Protein AF-A0A426FPZ2-F1 (afdb_monomer)

Mean predicted aligned error: 9.74 Å

Structure (mmCIF, N/CA/C/O backbone):
data_AF-A0A426FPZ2-F1
#
_entry.id   AF-A0A426FPZ2-F1
#
loop_
_atom_site.group_PDB
_atom_site.id
_atom_site.type_symbol
_atom_site.label_atom_id
_atom_site.label_alt_id
_atom_site.label_comp_id
_atom_site.label_asym_id
_atom_site.label_entity_id
_atom_site.label_seq_id
_atom_site.pdbx_PDB_ins_code
_atom_site.Cartn_x
_atom_site.Cartn_y
_atom_site.Cartn_z
_atom_site.occupancy
_atom_site.B_iso_or_equiv
_atom_site.auth_seq_id
_atom_site.auth_comp_id
_atom_site.auth_asym_id
_atom_site.auth_atom_id
_atom_site.pdbx_PDB_model_num
ATOM 1 N N . MET A 1 1 ? 11.623 -1.682 -22.005 1.00 39.25 1 MET A N 1
ATOM 2 C CA . MET A 1 1 ? 11.395 -0.383 -21.345 1.00 39.25 1 MET A CA 1
ATOM 3 C C . MET A 1 1 ? 9.986 -0.414 -20.777 1.00 39.25 1 MET A C 1
ATOM 5 O O . MET A 1 1 ? 9.047 -0.086 -21.489 1.00 39.25 1 MET A O 1
ATOM 9 N N . ALA A 1 2 ? 9.820 -0.947 -19.563 1.00 44.69 2 ALA A N 1
ATOM 10 C CA . ALA A 1 2 ? 8.545 -0.864 -18.854 1.00 44.69 2 ALA A CA 1
ATOM 11 C C . ALA A 1 2 ? 8.429 0.586 -18.375 1.00 44.69 2 ALA A C 1
ATOM 13 O O . ALA A 1 2 ? 9.148 1.025 -17.479 1.00 44.69 2 ALA A O 1
ATOM 14 N N . ASN A 1 3 ? 7.680 1.360 -19.155 1.00 54.72 3 ASN A N 1
ATOM 15 C CA . ASN A 1 3 ? 7.560 2.803 -19.047 1.00 54.72 3 ASN A CA 1
ATOM 16 C C . ASN A 1 3 ? 6.884 3.160 -17.726 1.00 54.72 3 ASN A C 1
ATOM 18 O O . ASN A 1 3 ? 5.944 2.494 -17.313 1.00 54.72 3 ASN A O 1
ATOM 22 N N . HIS A 1 4 ? 7.299 4.276 -17.138 1.00 56.69 4 HIS A N 1
ATOM 23 C CA . HIS A 1 4 ? 6.730 4.983 -15.981 1.00 56.69 4 HIS A CA 1
ATOM 24 C C . HIS A 1 4 ? 5.195 4.859 -15.774 1.00 56.69 4 HIS A C 1
ATOM 26 O O . HIS A 1 4 ? 4.702 4.893 -14.650 1.00 56.69 4 HIS A O 1
ATOM 32 N N . AS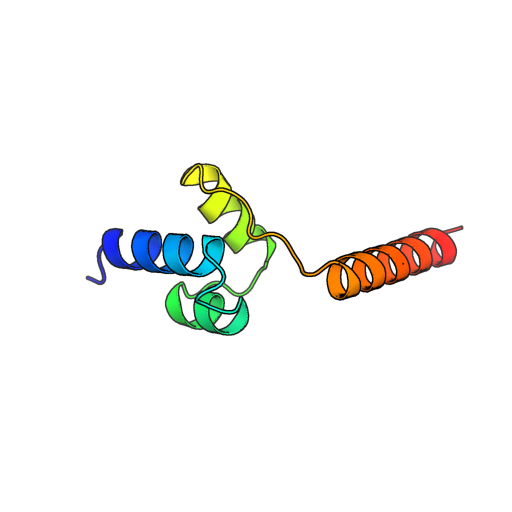N A 1 5 ? 4.439 4.679 -16.860 1.00 61.28 5 ASN A N 1
ATOM 33 C CA . ASN A 1 5 ? 2.999 4.439 -16.887 1.00 61.28 5 ASN A CA 1
ATOM 34 C C . ASN A 1 5 ? 2.540 3.163 -16.143 1.00 61.28 5 ASN A C 1
ATOM 36 O O . ASN A 1 5 ? 1.516 3.183 -15.457 1.00 61.28 5 ASN A O 1
ATOM 40 N N . ASP A 1 6 ? 3.296 2.065 -16.234 1.00 72.56 6 ASP A N 1
ATOM 41 C CA . ASP A 1 6 ? 2.944 0.803 -15.563 1.00 72.56 6 ASP A CA 1
ATOM 42 C C . ASP A 1 6 ? 3.135 0.913 -14.043 1.00 72.56 6 ASP A C 1
ATOM 44 O O . ASP A 1 6 ? 2.343 0.367 -13.267 1.00 72.56 6 ASP A O 1
ATOM 48 N N . ASN A 1 7 ? 4.127 1.699 -13.614 1.00 76.44 7 ASN A N 1
ATOM 49 C CA . ASN A 1 7 ? 4.387 1.991 -12.206 1.00 76.44 7 ASN A CA 1
ATOM 50 C C . ASN A 1 7 ? 3.271 2.864 -11.618 1.00 76.44 7 ASN A C 1
ATOM 52 O 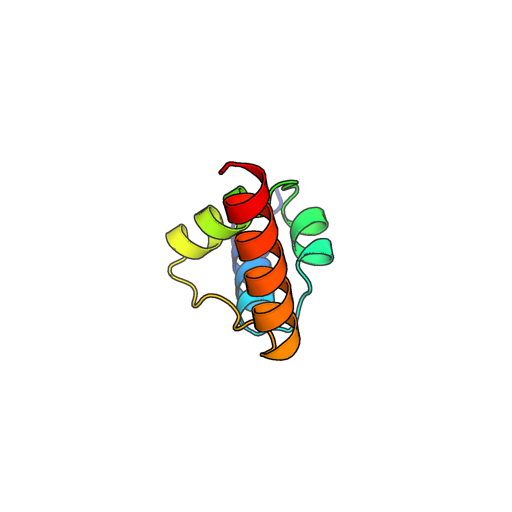O . ASN A 1 7 ? 2.713 2.516 -10.580 1.00 76.44 7 ASN A O 1
ATOM 56 N N . CYS A 1 8 ? 2.861 3.929 -12.320 1.00 75.31 8 CYS A N 1
ATOM 57 C CA . CYS A 1 8 ? 1.716 4.751 -11.911 1.00 75.31 8 CYS A CA 1
ATOM 58 C C . CYS A 1 8 ? 0.416 3.940 -11.825 1.00 75.31 8 CYS A C 1
ATOM 60 O O . CYS A 1 8 ? -0.345 4.091 -10.873 1.00 75.31 8 CYS A O 1
ATOM 62 N N . THR A 1 9 ? 0.172 3.042 -12.783 1.00 82.88 9 THR A N 1
ATOM 63 C CA . THR A 1 9 ? -1.020 2.177 -12.775 1.00 82.88 9 THR A CA 1
ATOM 64 C C . THR A 1 9 ? -0.998 1.199 -11.597 1.00 82.88 9 THR A C 1
ATOM 66 O O . THR A 1 9 ? -2.028 0.956 -10.969 1.00 82.88 9 THR A O 1
ATOM 69 N N . THR A 1 10 ? 0.182 0.673 -11.261 1.00 84.12 10 THR A N 1
ATOM 70 C CA . THR A 1 10 ? 0.387 -0.225 -10.116 1.00 84.12 10 THR A CA 1
ATOM 71 C C . THR A 1 10 ? 0.149 0.498 -8.788 1.00 84.12 10 THR A C 1
ATOM 73 O O . THR A 1 10 ? -0.600 -0.002 -7.950 1.00 84.12 10 THR A O 1
ATOM 76 N N . LEU A 1 11 ? 0.705 1.703 -8.621 1.00 82.44 11 LEU A N 1
ATOM 77 C CA . LEU A 1 11 ? 0.501 2.536 -7.430 1.00 82.44 11 LEU A CA 1
ATOM 78 C C . LEU A 1 11 ? -0.966 2.967 -7.278 1.00 82.44 11 LEU A C 1
ATOM 80 O O . LEU A 1 11 ? -1.514 2.938 -6.178 1.00 82.44 11 LEU A O 1
ATOM 84 N N . LEU A 1 12 ? -1.640 3.304 -8.382 1.00 81.69 12 LEU A N 1
ATOM 85 C CA . LEU A 1 12 ? -3.063 3.638 -8.363 1.00 81.69 12 LEU A CA 1
ATOM 86 C C . LEU A 1 12 ? -3.913 2.428 -7.952 1.00 81.69 12 LEU A C 1
ATOM 88 O O . LEU A 1 12 ? -4.789 2.552 -7.099 1.00 81.69 12 LEU A O 1
ATOM 92 N N . ALA A 1 13 ? -3.648 1.246 -8.510 1.00 83.19 13 ALA A N 1
ATOM 93 C CA . ALA A 1 13 ? -4.361 0.026 -8.140 1.00 83.19 13 ALA A CA 1
ATOM 94 C C . ALA A 1 13 ? -4.158 -0.339 -6.658 1.00 83.19 13 ALA A C 1
ATOM 96 O O . ALA A 1 13 ? -5.113 -0.762 -6.007 1.00 83.19 13 ALA A O 1
ATOM 97 N N . PHE A 1 14 ? -2.962 -0.105 -6.115 1.00 82.69 14 PHE A N 1
ATOM 98 C CA . PHE A 1 14 ? -2.676 -0.235 -4.686 1.00 82.69 14 PHE A CA 1
ATOM 99 C C . PHE A 1 14 ? -3.452 0.773 -3.831 1.00 82.69 14 PHE A C 1
ATOM 101 O O . PHE A 1 14 ? -4.143 0.370 -2.902 1.00 82.69 14 PHE A O 1
ATOM 108 N N . SER A 1 15 ? -3.448 2.064 -4.190 1.00 78.75 15 SER A N 1
ATOM 109 C CA . SER A 1 15 ? -4.214 3.094 -3.458 1.00 78.75 15 SER A CA 1
ATOM 110 C C . SER A 1 15 ? -5.725 2.824 -3.426 1.00 78.75 15 SER A C 1
ATOM 112 O O . SER A 1 15 ? -6.415 3.216 -2.489 1.00 78.75 15 SER A O 1
ATOM 114 N N . LEU A 1 16 ? -6.240 2.120 -4.441 1.00 82.50 16 LEU A N 1
ATOM 115 C CA . LEU A 1 16 ? -7.640 1.704 -4.544 1.00 82.50 16 LEU A CA 1
ATOM 116 C C . LEU A 1 16 ? -7.933 0.382 -3.812 1.00 82.50 16 LEU A C 1
ATOM 118 O O . LEU A 1 16 ? -9.052 -0.120 -3.912 1.00 82.50 16 LEU A O 1
ATOM 122 N N . GLY A 1 17 ? -6.943 -0.214 -3.139 1.00 79.50 17 GLY A N 1
ATOM 123 C CA . GLY A 1 17 ? -7.066 -1.497 -2.443 1.00 79.50 17 GLY A CA 1
ATOM 124 C C . GLY A 1 17 ? -7.240 -2.703 -3.372 1.00 79.50 17 GLY A C 1
ATOM 125 O O . GLY A 1 17 ? -7.689 -3.758 -2.936 1.00 79.50 17 GLY A O 1
ATOM 126 N N . LYS A 1 18 ? -6.930 -2.564 -4.669 1.00 82.50 18 LYS A N 1
ATOM 127 C CA . LYS A 1 18 ? -7.032 -3.657 -5.657 1.00 82.50 18 LYS A CA 1
ATOM 128 C C . LYS A 1 18 ? -5.792 -4.544 -5.688 1.00 82.50 18 LYS A C 1
ATOM 130 O O . LYS A 1 18 ? -5.858 -5.660 -6.197 1.00 82.50 18 LYS A O 1
ATOM 135 N N . LEU A 1 19 ? -4.665 -4.026 -5.209 1.00 82.56 19 LEU A N 1
ATOM 136 C CA . LEU A 1 19 ? -3.409 -4.751 -5.075 1.00 82.56 19 LEU A CA 1
ATOM 137 C C . LEU A 1 19 ? -2.964 -4.725 -3.619 1.00 82.56 19 LEU A C 1
ATOM 139 O O . LEU A 1 19 ? -3.180 -3.741 -2.921 1.00 82.56 19 LEU A O 1
ATOM 143 N N . ASP A 1 20 ? -2.325 -5.812 -3.212 1.00 80.19 20 ASP A N 1
ATOM 144 C CA . ASP A 1 20 ? -1.657 -5.947 -1.921 1.00 80.19 20 ASP A CA 1
ATOM 145 C C . ASP A 1 20 ? -0.202 -5.449 -2.008 1.00 80.19 20 ASP A C 1
ATOM 147 O O . ASP A 1 20 ? 0.398 -5.490 -3.092 1.00 80.19 20 ASP A O 1
ATOM 151 N N . SER A 1 21 ? 0.378 -5.014 -0.886 1.00 74.75 21 SER A N 1
ATOM 152 C CA . SER A 1 21 ? 1.750 -4.487 -0.825 1.00 74.75 21 SER A CA 1
ATOM 153 C C . SER A 1 21 ? 2.776 -5.480 -1.380 1.00 74.75 21 SER A C 1
ATOM 155 O O . SER A 1 21 ? 3.635 -5.093 -2.173 1.00 74.75 21 SER A O 1
ATOM 157 N N . GLY A 1 22 ? 2.622 -6.784 -1.122 1.00 80.19 22 GLY A N 1
ATOM 158 C CA . GLY A 1 22 ? 3.533 -7.806 -1.647 1.00 80.19 22 GLY A CA 1
ATOM 159 C C . GLY A 1 22 ? 3.501 -7.945 -3.176 1.00 80.19 22 GLY A C 1
ATOM 160 O O . GLY A 1 22 ? 4.507 -8.287 -3.806 1.00 80.19 22 GLY A O 1
ATOM 161 N N . GLN A 1 23 ? 2.359 -7.657 -3.807 1.00 82.62 23 GLN A N 1
ATOM 162 C CA . GLN A 1 23 ? 2.241 -7.640 -5.271 1.00 82.62 23 GLN A CA 1
ATOM 163 C C . GLN A 1 23 ? 2.859 -6.376 -5.866 1.00 82.62 23 GLN A C 1
ATOM 165 O O . GLN A 1 23 ? 3.461 -6.427 -6.941 1.00 82.62 23 GLN A O 1
ATOM 170 N N . VAL A 1 24 ? 2.726 -5.255 -5.161 1.00 84.00 24 VAL A N 1
ATOM 171 C CA . VAL A 1 24 ? 3.304 -3.968 -5.549 1.00 84.00 24 VAL A CA 1
ATOM 172 C C . VAL A 1 24 ? 4.824 -4.021 -5.496 1.00 84.00 24 VAL A C 1
ATOM 174 O O . VAL A 1 24 ? 5.466 -3.638 -6.471 1.00 84.00 24 VAL A O 1
ATOM 177 N N . PHE A 1 25 ? 5.394 -4.602 -4.442 1.00 84.94 25 PHE A N 1
ATOM 178 C CA . PHE A 1 25 ? 6.835 -4.808 -4.285 1.00 84.94 25 PHE A CA 1
ATOM 179 C C . PHE A 1 25 ? 7.450 -5.574 -5.451 1.00 84.94 25 PHE A C 1
ATOM 181 O O . PHE A 1 25 ? 8.362 -5.086 -6.116 1.00 84.94 25 PHE A O 1
ATOM 188 N N . LYS A 1 26 ? 6.870 -6.726 -5.809 1.00 83.94 26 LYS A N 1
ATOM 189 C CA . LYS A 1 26 ? 7.340 -7.521 -6.955 1.00 83.94 26 LYS A CA 1
ATOM 190 C C . LYS A 1 26 ? 7.235 -6.784 -8.289 1.00 83.94 26 LYS A C 1
ATOM 192 O O . LYS A 1 26 ? 8.032 -7.037 -9.187 1.00 83.94 26 LYS A O 1
ATOM 197 N N . ARG A 1 27 ? 6.226 -5.927 -8.445 1.00 83.62 27 ARG A N 1
ATOM 198 C CA . ARG A 1 27 ? 5.920 -5.254 -9.713 1.00 83.62 27 ARG A CA 1
ATOM 199 C C . ARG A 1 27 ? 6.706 -3.957 -9.898 1.00 83.62 27 ARG A C 1
ATOM 201 O O . ARG A 1 27 ? 7.025 -3.617 -11.032 1.00 83.62 27 ARG A O 1
ATOM 208 N N . LEU A 1 28 ? 7.031 -3.273 -8.803 1.00 81.06 28 LEU A N 1
ATOM 209 C CA . LEU A 1 28 ? 7.857 -2.064 -8.785 1.00 81.06 28 LEU A CA 1
ATOM 210 C C . LEU A 1 28 ? 9.345 -2.360 -8.554 1.00 81.06 28 LEU A C 1
ATOM 212 O O . LEU A 1 28 ? 10.169 -1.489 -8.810 1.00 81.06 28 LEU A O 1
ATOM 216 N N . GLY A 1 29 ? 9.693 -3.575 -8.117 1.00 83.19 29 GLY A N 1
ATOM 217 C CA . GLY A 1 29 ? 11.069 -3.949 -7.791 1.00 83.19 29 GLY A CA 1
ATOM 218 C C . GLY A 1 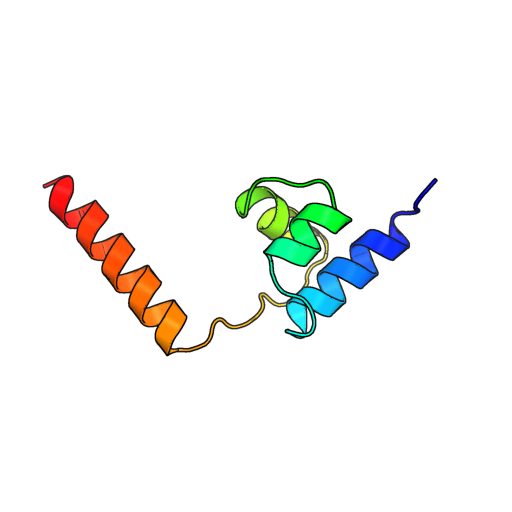29 ? 11.598 -3.244 -6.542 1.00 83.19 29 GLY A C 1
ATOM 219 O O . GLY A 1 29 ? 12.797 -3.008 -6.460 1.00 83.19 29 G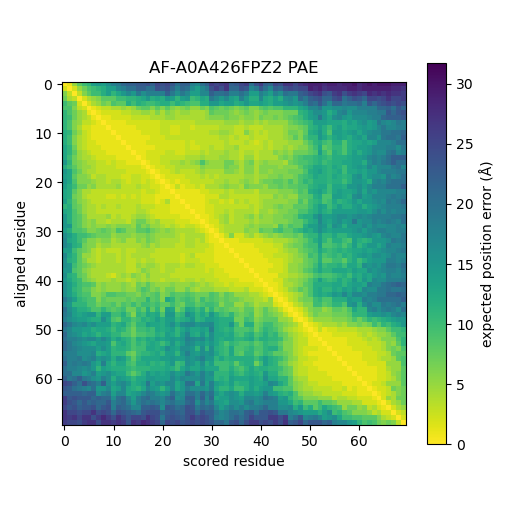LY A O 1
ATOM 220 N N . ILE A 1 30 ? 10.702 -2.888 -5.619 1.00 82.44 30 ILE A N 1
ATOM 221 C CA . ILE A 1 30 ? 11.022 -2.271 -4.328 1.00 82.44 30 ILE A CA 1
ATOM 222 C C . ILE A 1 30 ? 10.849 -3.306 -3.219 1.00 82.44 30 ILE A C 1
ATOM 224 O O . ILE A 1 30 ? 9.998 -4.193 -3.311 1.00 82.44 30 ILE A O 1
ATOM 228 N N . ASP A 1 31 ? 11.656 -3.181 -2.182 1.00 78.69 31 ASP A N 1
ATOM 229 C CA . ASP A 1 31 ? 11.772 -4.099 -1.052 1.00 78.69 31 ASP A CA 1
ATOM 230 C C . ASP A 1 31 ? 11.487 -3.422 0.299 1.00 78.69 31 ASP A C 1
ATOM 232 O O . ASP A 1 31 ? 11.437 -4.105 1.322 1.00 78.69 31 ASP A O 1
ATOM 236 N N . SER A 1 32 ? 11.226 -2.110 0.292 1.00 77.19 32 SER A N 1
ATOM 237 C CA . SER A 1 32 ? 10.878 -1.316 1.471 1.00 77.19 32 SER A CA 1
ATOM 238 C C . SER A 1 32 ? 9.494 -0.665 1.356 1.00 77.19 32 SER A C 1
ATOM 240 O O . SER A 1 32 ? 9.137 -0.081 0.327 1.00 77.19 32 SER A O 1
ATOM 242 N N . ASP A 1 33 ? 8.732 -0.700 2.453 1.00 75.56 33 ASP A N 1
ATOM 243 C CA . ASP A 1 33 ? 7.492 0.070 2.619 1.00 75.56 33 ASP A CA 1
ATOM 244 C C . ASP A 1 33 ? 7.735 1.588 2.515 1.00 75.56 33 ASP A C 1
ATOM 246 O O . ASP A 1 33 ? 6.875 2.329 2.030 1.00 75.56 33 ASP A O 1
ATOM 250 N N . GLU A 1 34 ? 8.916 2.064 2.920 1.00 77.69 34 GLU A N 1
ATOM 251 C CA . GLU A 1 34 ? 9.296 3.478 2.833 1.00 77.69 34 GLU A CA 1
ATOM 252 C C . GLU A 1 34 ? 9.411 3.939 1.374 1.00 77.69 34 GLU A C 1
ATOM 254 O O . GLU A 1 34 ? 8.887 4.994 1.007 1.00 77.69 34 GLU A O 1
ATOM 259 N N . ASP A 1 35 ? 10.007 3.116 0.510 1.00 81.06 35 ASP A N 1
ATOM 260 C CA . ASP A 1 35 ? 10.121 3.416 -0.919 1.00 81.06 35 ASP A CA 1
ATOM 261 C C . ASP A 1 35 ? 8.745 3.470 -1.586 1.00 81.06 35 ASP A C 1
ATOM 263 O O . ASP A 1 35 ? 8.465 4.352 -2.405 1.00 81.06 35 ASP A O 1
ATOM 267 N N . LEU A 1 36 ? 7.842 2.567 -1.194 1.00 81.06 36 LEU A N 1
ATOM 268 C CA . LEU A 1 36 ? 6.455 2.591 -1.649 1.00 81.06 36 LEU A CA 1
ATOM 269 C C . LEU A 1 36 ? 5.753 3.879 -1.212 1.00 81.06 36 LEU A C 1
ATOM 271 O O . LEU A 1 36 ? 5.073 4.523 -2.017 1.00 81.06 36 LEU A O 1
ATOM 275 N N . PHE A 1 37 ? 5.940 4.281 0.044 1.00 79.31 37 PHE A N 1
ATOM 276 C CA . PHE A 1 37 ? 5.389 5.524 0.562 1.00 79.31 37 PHE A CA 1
ATOM 277 C C . PHE A 1 37 ? 5.897 6.747 -0.211 1.00 79.31 37 PHE A C 1
ATOM 279 O O . PHE A 1 37 ? 5.085 7.567 -0.652 1.00 79.31 37 PHE A O 1
ATOM 286 N N . LEU A 1 38 ? 7.206 6.850 -0.450 1.00 81.81 38 LEU A N 1
ATOM 287 C CA . LEU A 1 38 ? 7.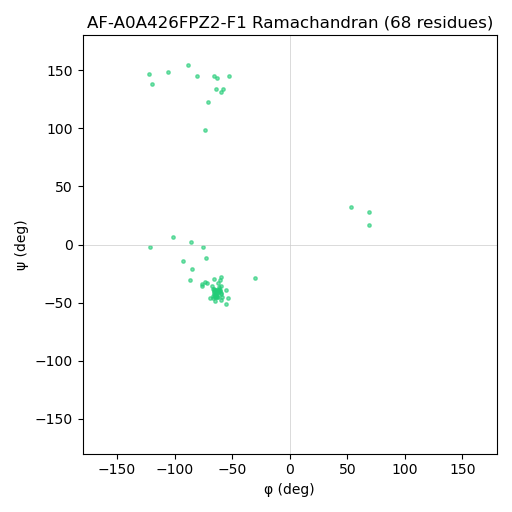804 7.952 -1.206 1.00 81.81 38 LEU A CA 1
ATOM 288 C C . LEU A 1 38 ? 7.273 8.018 -2.643 1.00 81.81 38 LEU A C 1
ATOM 290 O O . LEU A 1 38 ? 6.963 9.105 -3.139 1.00 81.81 38 LEU A O 1
ATOM 294 N N . LEU A 1 39 ? 7.095 6.868 -3.298 1.00 81.88 39 LEU A N 1
ATOM 295 C CA . LEU A 1 39 ? 6.513 6.790 -4.640 1.00 81.88 39 LEU A CA 1
ATOM 296 C C . LEU A 1 39 ? 5.053 7.262 -4.669 1.00 81.88 39 LEU A C 1
ATOM 298 O O . LEU A 1 39 ? 4.668 8.029 -5.556 1.00 81.88 39 LEU A O 1
ATOM 302 N N . MET A 1 40 ? 4.242 6.859 -3.689 1.00 79.06 40 MET A N 1
ATOM 303 C CA . MET A 1 40 ? 2.857 7.327 -3.567 1.00 79.06 40 MET A CA 1
ATOM 304 C C . MET A 1 40 ? 2.775 8.827 -3.260 1.00 79.06 40 MET A C 1
ATOM 306 O O . MET A 1 40 ? 1.943 9.526 -3.845 1.00 79.06 40 MET A O 1
ATOM 310 N N . ALA A 1 41 ? 3.652 9.333 -2.389 1.00 80.06 41 ALA A N 1
ATOM 311 C CA . ALA A 1 41 ? 3.725 10.746 -2.032 1.00 80.06 41 ALA A CA 1
ATOM 312 C C . ALA A 1 41 ? 4.113 11.611 -3.239 1.00 80.06 41 ALA A C 1
ATOM 314 O O . ALA A 1 41 ? 3.466 12.627 -3.508 1.00 80.06 41 ALA A O 1
ATOM 315 N N . HIS A 1 42 ? 5.105 11.173 -4.021 1.00 80.06 42 HIS A N 1
ATOM 316 C CA . HIS A 1 42 ? 5.508 11.849 -5.254 1.00 80.06 42 HIS A CA 1
ATOM 317 C C . HIS A 1 42 ? 4.365 11.866 -6.279 1.00 80.06 42 HIS A C 1
ATOM 319 O O . HIS A 1 42 ? 4.104 12.887 -6.915 1.00 80.06 42 HIS A O 1
ATOM 325 N N . ALA A 1 43 ? 3.628 10.759 -6.393 1.00 79.81 43 ALA A N 1
ATOM 326 C CA . ALA A 1 43 ? 2.470 10.640 -7.276 1.00 79.81 43 ALA A CA 1
ATOM 327 C C . ALA A 1 43 ? 1.206 11.358 -6.754 1.00 79.81 43 ALA A C 1
ATOM 329 O O . ALA A 1 43 ? 0.184 11.363 -7.442 1.00 79.81 43 ALA A O 1
ATOM 330 N N . ARG A 1 44 ? 1.258 11.974 -5.560 1.00 77.81 44 ARG A N 1
ATOM 331 C CA . ARG A 1 44 ? 0.121 12.615 -4.869 1.00 77.81 44 ARG A CA 1
ATOM 332 C C . ARG A 1 44 ? -1.091 11.686 -4.721 1.00 77.81 44 ARG A C 1
ATOM 334 O O . ARG A 1 44 ? -2.235 12.143 -4.772 1.00 77.81 44 ARG A O 1
ATOM 341 N N . LEU A 1 45 ? -0.847 10.386 -4.571 1.00 76.31 45 LEU A N 1
ATOM 342 C CA . LEU A 1 45 ? -1.904 9.393 -4.420 1.00 76.31 45 LEU A CA 1
ATOM 343 C C . LEU A 1 45 ? -2.409 9.360 -2.971 1.00 76.31 45 LEU A C 1
ATOM 345 O O . LEU A 1 45 ? -1.619 9.545 -2.042 1.00 76.31 45 LEU A O 1
ATOM 349 N N . PRO A 1 46 ? -3.716 9.125 -2.752 1.00 72.44 46 PRO A N 1
ATOM 350 C CA . PRO A 1 46 ? -4.228 8.902 -1.410 1.00 72.44 46 PRO A CA 1
ATOM 351 C C . PRO A 1 46 ? -3.610 7.619 -0.850 1.00 72.44 46 PRO A C 1
ATOM 353 O O . PRO A 1 46 ? -3.580 6.595 -1.535 1.00 72.44 46 PRO A O 1
ATOM 356 N N . MET A 1 47 ? -3.128 7.662 0.393 1.00 68.75 47 MET A N 1
ATOM 357 C CA . MET A 1 47 ? -2.714 6.437 1.072 1.00 68.75 47 MET A CA 1
ATOM 358 C C . MET A 1 47 ? -3.903 5.468 1.143 1.00 68.75 47 MET A C 1
ATOM 360 O O . MET A 1 47 ? -5.003 5.897 1.525 1.00 68.75 47 MET A O 1
ATOM 364 N N . PRO A 1 48 ? -3.708 4.178 0.814 1.00 68.06 48 PRO A N 1
ATOM 365 C CA . PRO A 1 48 ? -4.732 3.179 1.056 1.00 68.06 48 PRO A CA 1
ATOM 366 C C . PRO A 1 48 ? -5.031 3.145 2.552 1.00 68.06 48 PRO A C 1
ATOM 368 O O . PRO A 1 48 ? -4.126 3.113 3.386 1.00 68.06 48 PRO A O 1
ATOM 371 N N . ARG A 1 49 ? -6.318 3.196 2.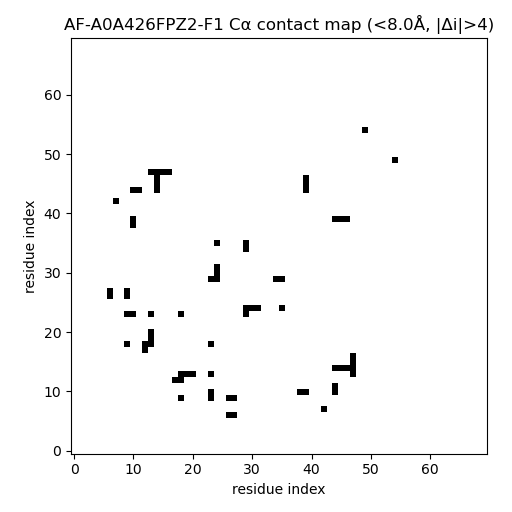898 1.00 69.19 49 ARG A N 1
ATOM 372 C CA . ARG A 1 49 ? -6.721 3.040 4.293 1.00 69.19 49 ARG A CA 1
ATOM 373 C C . ARG A 1 49 ? -6.505 1.588 4.679 1.00 69.19 49 ARG A C 1
ATOM 375 O O . ARG A 1 49 ? -7.071 0.695 4.048 1.00 69.19 49 ARG A O 1
ATOM 382 N N . LEU A 1 50 ? -5.700 1.376 5.710 1.00 67.81 50 LEU A N 1
ATOM 383 C CA . LEU A 1 50 ? -5.612 0.081 6.359 1.00 67.81 50 LEU A CA 1
ATOM 384 C C . LEU A 1 50 ? -6.980 -0.257 6.970 1.00 67.81 50 LEU A C 1
ATOM 386 O O . LEU A 1 50 ? -7.673 0.644 7.461 1.00 67.81 50 LEU A O 1
ATOM 390 N N . PRO A 1 51 ? -7.397 -1.532 6.939 1.00 78.00 51 PRO A N 1
ATOM 391 C CA . PRO A 1 51 ? -8.502 -1.987 7.764 1.00 78.00 51 PRO A CA 1
ATOM 392 C C . PRO A 1 51 ? -8.256 -1.604 9.226 1.00 78.00 51 PRO A C 1
ATOM 394 O O . PRO A 1 51 ? -7.118 -1.623 9.698 1.00 78.00 51 PRO A O 1
ATOM 397 N N . GLU A 1 52 ? -9.326 -1.277 9.945 1.00 74.06 52 GLU A N 1
ATOM 398 C CA . GLU A 1 52 ? -9.255 -0.838 11.344 1.00 74.06 52 GLU A CA 1
ATOM 399 C C . GLU A 1 52 ? -8.495 -1.848 12.214 1.00 74.06 52 GLU A C 1
ATOM 401 O O . GLU A 1 52 ? -7.540 -1.476 12.883 1.00 74.06 52 GLU A O 1
ATOM 406 N N . ALA A 1 53 ? -8.796 -3.140 12.063 1.00 75.62 53 ALA A N 1
ATOM 407 C CA . ALA A 1 53 ? -8.114 -4.216 12.781 1.00 75.62 53 ALA A CA 1
ATOM 408 C C . ALA A 1 53 ? -6.599 -4.286 12.510 1.00 75.62 53 ALA A C 1
ATOM 410 O O . ALA A 1 53 ? -5.826 -4.613 13.404 1.00 75.62 53 ALA A O 1
ATOM 411 N N . GLU A 1 54 ? -6.151 -3.988 11.287 1.00 74.38 54 GLU A N 1
ATOM 412 C CA . GLU A 1 54 ? -4.714 -3.977 10.979 1.00 74.38 54 GLU A CA 1
ATOM 413 C C . GLU A 1 54 ? -4.048 -2.714 11.539 1.00 74.38 54 GLU A C 1
ATOM 415 O O . GLU A 1 54 ? -2.922 -2.761 12.026 1.00 74.38 54 GLU A O 1
ATOM 420 N N . THR A 1 55 ? -4.782 -1.598 11.556 1.00 76.50 55 THR A N 1
ATOM 421 C CA . THR A 1 55 ? -4.330 -0.340 12.164 1.00 76.50 55 THR A CA 1
ATOM 422 C C . THR A 1 55 ? -4.143 -0.503 13.671 1.00 76.50 55 THR A C 1
ATOM 424 O O . THR A 1 55 ? -3.108 -0.109 14.199 1.00 76.50 55 THR A O 1
ATOM 427 N N . GLU A 1 56 ? -5.100 -1.132 14.356 1.00 77.00 56 GLU A N 1
ATOM 428 C CA . GLU A 1 56 ? -5.007 -1.450 15.786 1.00 77.00 56 GLU A CA 1
ATOM 429 C C . GLU A 1 56 ? -3.788 -2.330 16.087 1.00 77.00 56 GLU A C 1
ATOM 431 O O . GLU A 1 56 ? -3.009 -2.014 16.981 1.00 77.00 56 GLU A O 1
ATOM 436 N N . ARG A 1 57 ? -3.542 -3.371 15.280 1.00 78.94 57 ARG A N 1
ATOM 437 C CA . ARG A 1 57 ? -2.364 -4.239 15.449 1.00 78.94 57 ARG A CA 1
ATOM 438 C C . ARG A 1 57 ? -1.041 -3.498 15.267 1.00 78.94 57 ARG A C 1
ATOM 440 O O . ARG A 1 57 ? -0.096 -3.767 16.005 1.00 78.94 57 ARG A O 1
ATOM 447 N N . MET A 1 58 ? -0.957 -2.581 14.304 1.00 74.56 58 MET A N 1
ATOM 448 C CA . MET A 1 58 ? 0.237 -1.750 14.112 1.00 74.56 58 MET A CA 1
ATOM 449 C C . MET A 1 58 ? 0.449 -0.783 15.282 1.00 74.56 58 MET A C 1
ATOM 451 O O . MET A 1 58 ? 1.585 -0.583 15.706 1.00 74.56 58 MET A O 1
ATOM 455 N N . 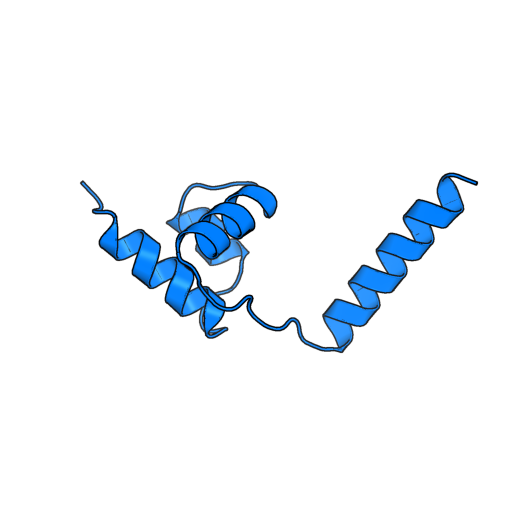VAL A 1 59 ? -0.630 -0.215 15.834 1.00 80.69 59 VAL A N 1
ATOM 456 C CA . VAL A 1 59 ? -0.571 0.630 17.039 1.00 80.69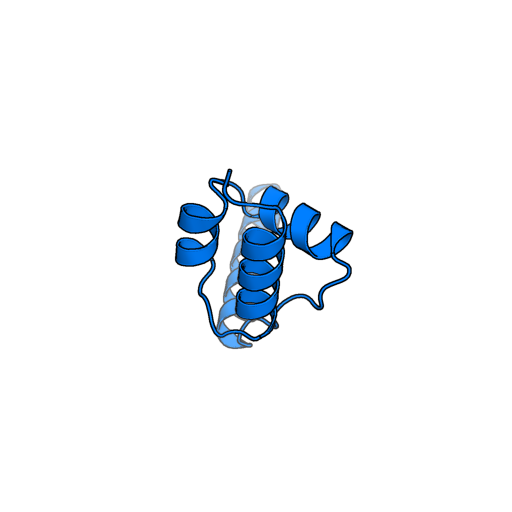 59 VAL A CA 1
ATOM 457 C C . VAL A 1 59 ? -0.079 -0.176 18.241 1.00 80.69 59 VAL A C 1
ATOM 459 O O . VAL A 1 59 ? 0.826 0.284 18.936 1.00 80.69 59 VAL A O 1
ATOM 462 N N . ASP A 1 60 ? -0.597 -1.389 18.446 1.00 82.69 60 ASP A N 1
ATOM 463 C CA . ASP A 1 60 ? -0.161 -2.279 19.528 1.00 82.69 60 ASP A CA 1
ATOM 464 C C . ASP A 1 60 ? 1.333 -2.623 19.419 1.00 82.69 60 ASP A C 1
ATOM 466 O O . ASP A 1 60 ? 2.055 -2.583 20.415 1.00 82.69 60 ASP A O 1
ATOM 470 N N . GLN A 1 61 ? 1.824 -2.913 18.209 1.00 80.31 61 GLN A N 1
ATOM 471 C CA . GLN A 1 61 ? 3.251 -3.155 17.966 1.00 80.31 61 GLN A CA 1
ATOM 472 C C . GLN A 1 61 ? 4.105 -1.920 18.265 1.00 80.31 61 GLN A C 1
ATOM 474 O O . GLN A 1 61 ? 5.170 -2.043 18.867 1.00 80.31 61 GLN A O 1
ATOM 479 N N . LEU A 1 62 ? 3.643 -0.728 17.878 1.00 82.38 62 LEU A N 1
ATOM 480 C CA . LEU A 1 62 ? 4.358 0.519 18.143 1.00 82.38 62 LEU A CA 1
ATOM 481 C C . LEU A 1 62 ? 4.444 0.806 19.648 1.00 82.38 62 LEU A C 1
ATOM 483 O O . LEU A 1 62 ? 5.512 1.145 20.148 1.00 82.38 62 LEU A O 1
ATOM 487 N N . MET A 1 63 ? 3.341 0.610 20.378 1.00 78.75 63 MET A N 1
ATOM 488 C CA . MET A 1 63 ? 3.318 0.763 21.834 1.00 78.75 63 MET A CA 1
ATOM 489 C C . MET A 1 63 ? 4.261 -0.225 22.525 1.00 78.75 63 MET A C 1
ATOM 491 O O . MET A 1 63 ? 4.928 0.146 23.486 1.00 78.75 63 MET A O 1
ATOM 495 N N . GLN A 1 64 ? 4.360 -1.463 22.033 1.00 80.38 64 GLN A N 1
ATOM 496 C CA . GLN A 1 64 ? 5.314 -2.444 22.559 1.00 80.38 64 GLN A CA 1
ATOM 497 C C . GLN A 1 64 ? 6.769 -2.015 22.336 1.00 80.38 64 GLN A C 1
ATOM 499 O O . GLN A 1 64 ? 7.578 -2.135 23.252 1.00 80.38 64 GLN A O 1
ATOM 504 N N . LEU A 1 65 ? 7.091 -1.467 21.161 1.00 77.81 65 LEU A N 1
ATOM 505 C CA . LEU A 1 65 ? 8.433 -0.962 20.853 1.00 77.81 65 LEU A CA 1
ATOM 506 C C . LEU A 1 65 ? 8.817 0.253 21.711 1.00 77.81 65 LEU A C 1
ATOM 508 O O . LEU A 1 65 ? 9.956 0.329 22.162 1.00 77.81 65 LEU A O 1
ATOM 512 N N . ASP A 1 66 ? 7.884 1.174 21.966 1.00 73.06 66 ASP A N 1
ATOM 513 C CA . ASP A 1 66 ? 8.111 2.323 22.858 1.00 73.06 66 ASP A CA 1
ATOM 514 C C . ASP A 1 66 ? 8.291 1.886 24.323 1.00 73.06 66 ASP A C 1
ATOM 516 O O . ASP A 1 66 ? 9.101 2.459 25.057 1.00 73.06 66 ASP A O 1
ATOM 520 N N . MET A 1 67 ? 7.562 0.851 24.756 1.00 68.38 67 MET A N 1
ATOM 521 C CA . MET A 1 67 ? 7.664 0.324 26.119 1.00 68.38 67 MET A CA 1
ATOM 522 C C . MET A 1 67 ? 8.945 -0.480 26.374 1.00 68.38 67 MET A C 1
ATOM 524 O O . MET A 1 67 ? 9.455 -0.424 27.488 1.00 68.38 67 MET A O 1
ATOM 528 N N . ASP A 1 68 ? 9.492 -1.178 25.375 1.00 61.88 68 ASP A N 1
ATOM 529 C CA . ASP A 1 68 ? 10.772 -1.906 25.490 1.00 61.88 68 ASP A CA 1
ATOM 530 C C . ASP A 1 68 ? 12.006 -0.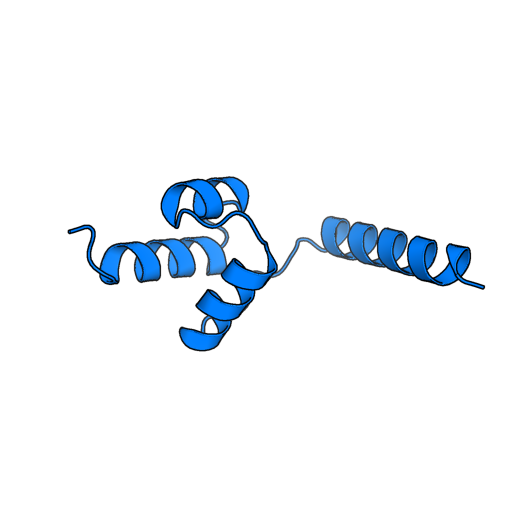975 25.525 1.00 61.88 68 ASP A C 1
ATOM 532 O O . ASP A 1 68 ? 13.113 -1.421 25.830 1.00 61.88 68 ASP A O 1
ATOM 536 N N . GLN A 1 69 ? 11.838 0.317 25.218 1.00 57.22 69 GLN A N 1
ATOM 537 C CA . GLN A 1 69 ? 12.902 1.334 25.234 1.00 57.22 69 GLN A CA 1
ATOM 538 C C . GLN A 1 69 ? 12.882 2.226 26.495 1.00 57.22 69 GLN A C 1
ATOM 540 O O . GLN A 1 69 ? 13.636 3.203 26.554 1.00 57.22 69 GLN A O 1
ATOM 545 N N . SER A 1 70 ? 12.029 1.919 27.486 1.00 53.09 70 SER A N 1
ATOM 546 C CA . SER A 1 70 ? 11.859 2.686 28.739 1.00 53.09 70 SER A CA 1
ATOM 547 C C . SER A 1 70 ? 12.409 1.982 29.979 1.00 53.09 70 SER A C 1
ATOM 549 O O . SER A 1 70 ? 12.190 0.761 30.130 1.00 53.09 70 SER A O 1
#

Nearest PDB structures (foldseek):
  8s37-assembly1_G  TM=7.132E-01  e=3.451E+00  Klebsiella pneumoniae
  3c28-assembly1_A-2  TM=3.293E-01  e=8.674E+00  unclassified

pLDDT: mean 75.77, std 9.29, range [39.25, 84.94]

Secondary structure (DSSP, 8-state):
---HHHHHHHHHHHHTTSS-HHHHHHHHT---HHHHHHHHHHTTPPPPPPPHHHHHHHHHHHHHHHHTT-

Organism: NCBI:txid2490857

Sequence (70 aa):
MANHNDNCTTLLAFSLGKLDSGQVFKRLGIDSDEDLFLLMAHARLPMPRLPEAETERMVDQLMQLDMDQS

Foldseek 3Di:
DPDPVQLLVLLQCVLVVNDDPVVNCVSVVHDDPVVSVVSCVVVVGHHRDDDPVVVVVVVVVVVVVVVVVD

Solvent-accessible surface area (backbone atoms only — not comparable to full-atom values): 4256 Å² total; per-residue (Å²): 131,90,52,75,66,61,54,55,53,50,54,50,36,30,38,70,66,77,42,55,70,76,58,47,26,72,74,69,74,48,93,47,73,64,60,52,50,54,53,36,58,75,67,69,50,65,78,52,80,69,57,67,73,58,48,52,52,54,51,53,52,49,53,50,56,58,55,76,74,107

Radius of gyration: 14.52 Å; Cα contacts (8 Å, |Δi|>4): 37; chains: 1; bounding box: 22×20×50 Å